Protein AF-A0A7V8X7X7-F1 (afdb_monomer)

Mean predicted aligned error: 4.0 Å

Structure (mmCIF, N/CA/C/O backbone):
data_AF-A0A7V8X7X7-F1
#
_entry.id   AF-A0A7V8X7X7-F1
#
loop_
_atom_site.group_PDB
_atom_site.id
_atom_site.type_symbol
_atom_site.label_atom_id
_atom_site.label_alt_id
_atom_site.label_comp_id
_atom_site.label_asym_id
_atom_site.label_entity_id
_atom_site.label_seq_id
_atom_site.pdbx_PDB_ins_code
_atom_site.Cartn_x
_atom_site.Cartn_y
_atom_site.Cartn_z
_atom_site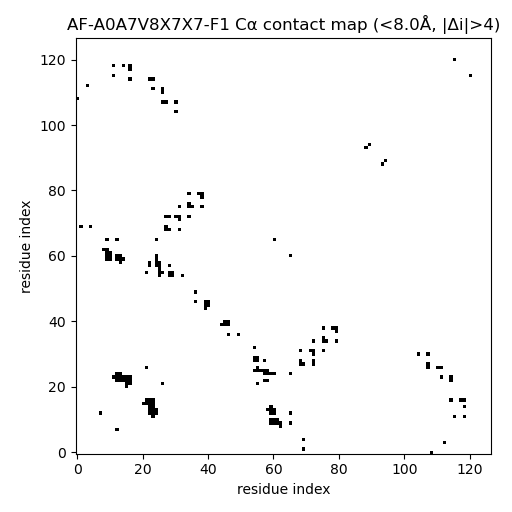.occupancy
_atom_site.B_iso_or_equiv
_atom_site.auth_seq_id
_atom_site.auth_comp_id
_atom_site.auth_asym_id
_atom_site.auth_atom_id
_atom_site.pdbx_PDB_model_num
ATOM 1 N N . MET A 1 1 ? 5.391 -5.248 8.297 1.00 94.00 1 MET A N 1
ATOM 2 C CA . MET A 1 1 ? 4.127 -4.579 7.886 1.00 94.00 1 MET A CA 1
ATOM 3 C C . MET A 1 1 ? 2.973 -5.510 8.202 1.00 94.00 1 MET 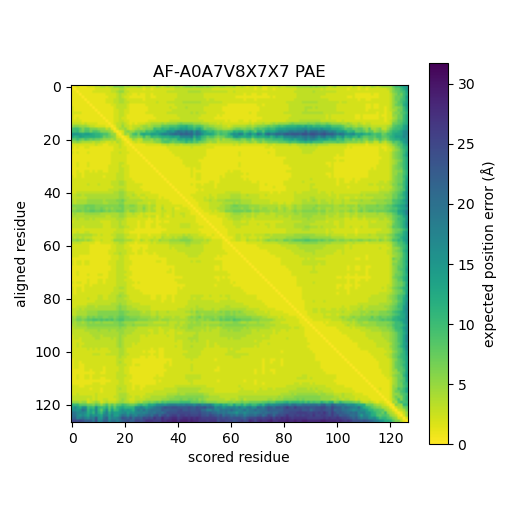A C 1
ATOM 5 O O . MET A 1 1 ? 2.183 -5.211 9.088 1.00 94.00 1 MET A O 1
ATOM 9 N N . PHE A 1 2 ? 2.932 -6.671 7.549 1.00 97.38 2 PHE A N 1
ATOM 10 C CA . PHE A 1 2 ? 1.875 -7.667 7.712 1.00 97.38 2 PHE A CA 1
ATOM 11 C C . PHE A 1 2 ? 1.718 -8.191 9.143 1.00 97.38 2 PHE A C 1
ATOM 13 O O . PHE A 1 2 ? 0.600 -8.441 9.568 1.00 97.38 2 PHE A O 1
ATOM 20 N N . GLU A 1 3 ? 2.800 -8.285 9.914 1.00 97.50 3 GLU A N 1
ATOM 21 C CA . GLU A 1 3 ? 2.754 -8.672 11.329 1.00 97.50 3 GLU A CA 1
ATOM 22 C C . GLU A 1 3 ? 1.999 -7.641 12.171 1.00 97.50 3 GLU A C 1
ATOM 24 O O . GLU A 1 3 ? 1.275 -8.001 13.089 1.00 97.50 3 GLU A O 1
ATOM 29 N N . THR A 1 4 ? 2.138 -6.349 11.848 1.00 97.31 4 THR A N 1
ATOM 30 C CA . THR A 1 4 ? 1.355 -5.284 12.488 1.00 97.31 4 THR A CA 1
ATOM 31 C C . THR A 1 4 ? -0.113 -5.394 12.077 1.00 97.31 4 THR A C 1
ATOM 33 O O . THR A 1 4 ? -0.975 -5.395 12.954 1.00 97.31 4 THR A O 1
ATOM 36 N N . LEU A 1 5 ? -0.397 -5.556 10.778 1.00 97.88 5 LEU A N 1
ATOM 37 C CA . LEU A 1 5 ? -1.767 -5.665 10.256 1.00 97.88 5 LEU A CA 1
ATOM 38 C C . LEU A 1 5 ? -2.523 -6.890 10.791 1.00 97.88 5 LEU A C 1
ATOM 40 O O . LEU A 1 5 ? -3.715 -6.795 11.058 1.00 97.88 5 LEU A O 1
ATOM 44 N N . ALA A 1 6 ? -1.829 -8.004 11.039 1.00 97.25 6 ALA A N 1
ATOM 45 C CA . ALA A 1 6 ? -2.413 -9.222 11.605 1.00 97.25 6 ALA A CA 1
ATOM 46 C C . ALA A 1 6 ? -3.014 -9.033 13.014 1.00 97.25 6 ALA A C 1
ATOM 48 O O . ALA A 1 6 ? -3.747 -9.895 13.489 1.00 97.25 6 ALA A O 1
ATOM 49 N N . THR A 1 7 ? -2.712 -7.920 13.690 1.00 96.25 7 THR A N 1
ATOM 50 C CA . THR A 1 7 ? -3.236 -7.598 15.029 1.00 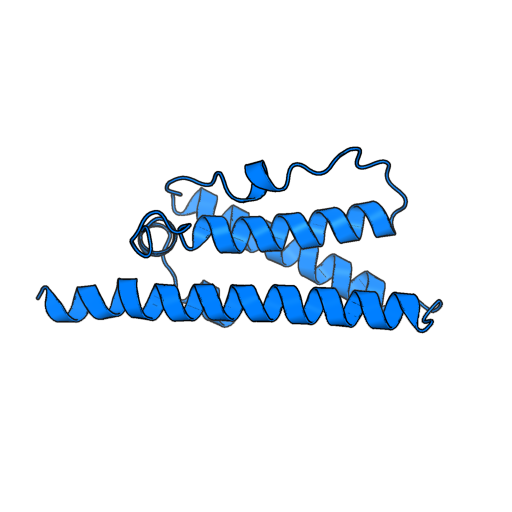96.25 7 THR A CA 1
ATOM 51 C C . THR A 1 7 ? -4.455 -6.671 15.012 1.00 96.25 7 THR A C 1
ATOM 53 O O . THR A 1 7 ? -4.882 -6.224 16.080 1.00 96.25 7 THR A O 1
ATOM 56 N N . ILE A 1 8 ? -4.967 -6.328 13.826 1.00 97.25 8 ILE A N 1
ATOM 57 C CA . ILE A 1 8 ? -5.982 -5.288 13.621 1.00 97.25 8 ILE A CA 1
ATOM 58 C C . ILE A 1 8 ? -7.268 -5.933 13.100 1.00 97.25 8 ILE A C 1
ATOM 60 O O . ILE A 1 8 ? -7.247 -6.603 12.064 1.00 97.25 8 ILE A O 1
ATOM 64 N N . SER A 1 9 ? -8.386 -5.725 13.799 1.00 97.81 9 SER A N 1
ATOM 65 C CA . SER A 1 9 ? -9.713 -6.129 13.305 1.00 97.81 9 SER A CA 1
ATOM 66 C C . SER A 1 9 ? -10.255 -5.142 12.265 1.00 97.81 9 SER A C 1
ATOM 68 O O . SER A 1 9 ? -9.810 -3.997 12.211 1.00 97.81 9 SER A O 1
ATOM 70 N N . ALA A 1 10 ? -11.256 -5.540 11.475 1.00 97.88 10 ALA A N 1
ATOM 71 C CA . ALA A 1 10 ? -11.905 -4.629 10.527 1.00 97.88 10 ALA A CA 1
ATOM 72 C C . ALA A 1 10 ? -12.553 -3.417 11.227 1.00 97.88 10 ALA A C 1
ATOM 74 O O . ALA A 1 10 ? -12.427 -2.281 10.771 1.00 97.88 10 ALA A O 1
ATOM 75 N N . GLU A 1 11 ? -13.143 -3.633 12.408 1.00 96.50 11 GLU A N 1
ATOM 76 C CA . GLU A 1 11 ? -13.675 -2.558 13.256 1.00 96.50 11 GLU A CA 1
ATOM 77 C C . GL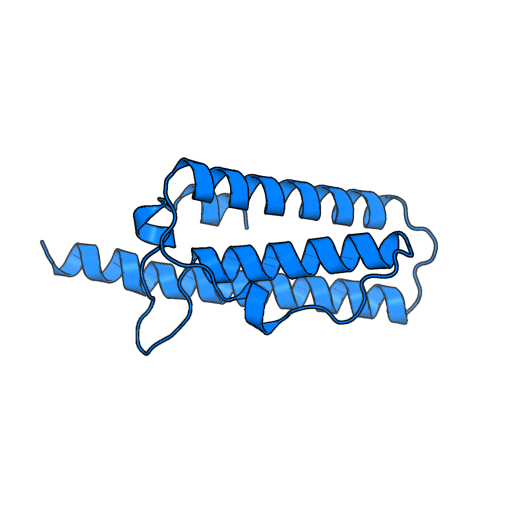U A 1 11 ? -12.576 -1.567 13.683 1.00 96.50 11 GLU A C 1
ATOM 79 O O . GLU A 1 11 ? -12.788 -0.357 13.686 1.00 96.50 11 GLU A O 1
ATOM 84 N N . GLU A 1 12 ? -11.383 -2.052 14.043 1.00 96.38 12 GLU A N 1
ATOM 85 C CA . GLU A 1 12 ? -10.243 -1.183 14.357 1.00 96.38 12 GLU A CA 1
ATOM 86 C C . GLU A 1 12 ? -9.723 -0.466 13.111 1.00 96.38 12 GLU A C 1
ATOM 88 O O . GLU A 1 12 ? -9.410 0.720 13.184 1.00 96.38 12 GLU A O 1
ATOM 93 N N . ALA A 1 13 ? -9.668 -1.160 11.973 1.00 97.38 13 ALA A N 1
ATOM 94 C CA . ALA A 1 13 ? -9.211 -0.600 10.709 1.00 97.38 13 ALA A CA 1
ATOM 95 C C . ALA A 1 13 ? -10.106 0.556 10.222 1.00 97.38 13 ALA A C 1
ATOM 97 O O . ALA A 1 13 ? -9.615 1.524 9.639 1.00 97.38 13 ALA A O 1
ATOM 98 N N . SER A 1 14 ? -11.403 0.459 10.515 1.00 96.00 14 SER A N 1
ATOM 99 C CA . SER A 1 14 ? -12.448 1.405 10.115 1.00 96.00 14 SER A CA 1
ATOM 100 C C . SER A 1 14 ? -12.484 2.684 10.951 1.00 96.00 14 SER A C 1
ATOM 102 O O . SER A 1 14 ? -12.998 3.707 10.497 1.00 96.00 14 SER A O 1
ATOM 104 N N . LYS A 1 15 ? -11.932 2.658 12.171 1.00 92.62 15 LYS A N 1
ATOM 105 C CA . LYS A 1 15 ? -12.027 3.786 13.106 1.00 92.62 15 LYS A CA 1
ATOM 106 C C . LYS A 1 15 ? -11.204 4.990 12.639 1.00 92.62 15 LYS A C 1
ATOM 108 O O . LYS A 1 15 ? -10.005 4.848 12.388 1.00 92.62 15 LYS A O 1
ATOM 113 N N . PRO A 1 16 ? -11.796 6.197 12.608 1.00 87.62 16 PRO A N 1
ATOM 114 C CA . PRO A 1 16 ? -11.036 7.422 12.404 1.00 87.62 16 PRO A CA 1
ATOM 115 C C . PRO A 1 16 ? -10.028 7.630 13.539 1.00 87.62 16 PRO A C 1
ATOM 117 O O . PRO A 1 16 ? -10.369 7.503 14.717 1.00 87.62 16 PRO A O 1
ATOM 120 N N . VAL A 1 17 ? -8.800 8.020 13.196 1.00 82.50 17 VAL A N 1
ATOM 121 C CA . VAL A 1 17 ? -7.734 8.300 14.181 1.00 82.50 17 VAL A CA 1
ATOM 122 C C . VAL A 1 17 ? -7.931 9.672 14.871 1.00 82.50 17 VAL A C 1
ATOM 124 O O . VAL A 1 17 ? -7.265 9.986 15.854 1.00 82.50 17 VAL A O 1
ATOM 127 N N . GLY A 1 18 ? -8.921 10.460 14.428 1.00 76.38 18 GLY A N 1
ATOM 128 C CA . GLY A 1 18 ? -9.310 11.766 14.980 1.00 76.38 18 GLY A CA 1
ATOM 129 C C . GLY A 1 18 ? -9.060 12.919 14.002 1.00 76.38 18 GLY A C 1
ATOM 130 O O . GLY A 1 18 ? -8.347 12.758 13.020 1.00 76.38 18 GLY A O 1
ATOM 131 N N . GLY A 1 19 ? -9.678 14.086 14.232 1.00 67.94 19 GLY A N 1
ATOM 132 C CA . GLY A 1 19 ? -9.369 15.332 13.505 1.00 67.94 19 GLY A CA 1
ATOM 133 C C . GLY A 1 19 ? -9.619 15.341 11.987 1.00 67.94 19 GLY A C 1
ATOM 134 O O . GLY A 1 19 ? -9.087 16.210 11.307 1.00 67.94 19 GLY A O 1
ATOM 135 N N . GLY A 1 20 ? -10.400 14.395 11.451 1.00 70.50 20 GLY A N 1
ATOM 136 C CA . GLY A 1 20 ? -10.586 14.221 10.002 1.00 70.50 20 GLY A CA 1
ATOM 137 C C . GLY A 1 20 ? -9.466 13.432 9.311 1.00 70.50 20 GLY A C 1
ATOM 138 O O . GLY A 1 20 ? -9.463 13.337 8.088 1.00 70.50 20 GLY A O 1
ATOM 139 N N . CYS A 1 21 ? -8.527 12.859 10.071 1.00 79.69 21 CYS A N 1
ATOM 140 C CA . CYS A 1 21 ? -7.480 11.995 9.536 1.00 79.69 21 CYS A CA 1
ATOM 141 C C . CYS A 1 21 ? -8.051 10.674 9.001 1.00 79.69 21 CYS A C 1
ATOM 143 O O . CYS A 1 21 ? -9.032 10.142 9.530 1.00 79.69 21 CYS A O 1
ATOM 145 N N . ALA A 1 22 ? -7.380 10.130 7.984 1.00 85.69 22 ALA A N 1
ATOM 146 C CA . ALA A 1 22 ? -7.691 8.839 7.385 1.00 85.69 22 ALA A CA 1
ATOM 147 C C . ALA A 1 22 ? -7.714 7.709 8.436 1.00 85.69 22 ALA A C 1
ATOM 149 O O . ALA A 1 22 ? -6.919 7.703 9.382 1.00 85.69 22 ALA A O 1
ATOM 150 N N . ASN A 1 23 ? -8.624 6.746 8.267 1.00 94.44 23 ASN A N 1
ATOM 151 C CA . ASN A 1 23 ? -8.627 5.523 9.069 1.00 94.44 23 ASN A CA 1
ATOM 152 C C . ASN A 1 23 ? -7.478 4.585 8.638 1.00 94.44 23 ASN A C 1
ATOM 154 O O . ASN A 1 23 ? -6.770 4.828 7.655 1.00 94.44 23 ASN A O 1
ATOM 158 N N . ILE A 1 24 ? -7.254 3.510 9.394 1.00 96.94 24 ILE A N 1
ATOM 159 C CA . ILE A 1 24 ? -6.168 2.563 9.099 1.00 96.94 24 ILE A CA 1
ATOM 160 C C . ILE A 1 24 ? -6.415 1.844 7.763 1.00 96.94 24 ILE A C 1
ATOM 162 O O . ILE A 1 24 ? -5.458 1.605 7.027 1.00 96.94 24 ILE A O 1
ATOM 166 N N . ALA A 1 25 ? -7.669 1.534 7.417 1.00 98.00 25 ALA A N 1
ATOM 167 C CA . ALA A 1 25 ? -8.004 0.918 6.134 1.00 98.00 25 ALA A CA 1
ATOM 168 C C . ALA A 1 25 ? -7.575 1.797 4.942 1.00 98.00 25 ALA A C 1
ATOM 170 O O . ALA A 1 25 ? -6.943 1.303 4.009 1.00 98.00 25 ALA A O 1
ATOM 171 N N . ALA A 1 26 ? -7.805 3.108 5.012 1.00 97.50 26 ALA A N 1
ATOM 172 C CA . ALA A 1 26 ? -7.360 4.073 4.011 1.00 97.50 26 ALA A CA 1
ATOM 173 C C . ALA A 1 26 ? -5.826 4.143 3.903 1.00 97.50 26 ALA A C 1
ATOM 175 O O . ALA A 1 26 ? -5.299 4.153 2.794 1.00 97.50 26 ALA A O 1
ATOM 176 N N . GLN A 1 27 ? -5.097 4.103 5.027 1.00 97.69 27 GLN A N 1
ATOM 177 C CA . GLN A 1 27 ? -3.626 4.030 5.010 1.00 97.69 27 GLN A CA 1
ATOM 178 C C . GLN A 1 27 ? -3.130 2.775 4.275 1.00 97.69 27 GLN A C 1
ATOM 180 O O . GLN A 1 27 ? -2.235 2.858 3.438 1.00 97.69 27 GLN A O 1
ATOM 185 N N . VAL A 1 28 ? -3.723 1.607 4.547 1.00 98.38 28 VAL A N 1
ATOM 186 C CA . VAL A 1 28 ? -3.346 0.351 3.871 1.00 98.38 28 VAL A CA 1
ATOM 187 C C . VAL A 1 28 ? -3.688 0.389 2.382 1.00 98.38 28 VAL A C 1
ATOM 189 O O . VAL A 1 28 ? -2.864 -0.021 1.563 1.00 98.38 28 VAL A O 1
ATOM 192 N N . ASN A 1 29 ? -4.855 0.922 2.020 1.00 98.62 29 ASN A N 1
ATOM 193 C CA . ASN A 1 29 ? -5.254 1.080 0.624 1.00 98.62 29 ASN A CA 1
ATOM 194 C C . ASN A 1 29 ? -4.327 2.011 -0.149 1.00 98.62 29 ASN A C 1
ATOM 196 O O . ASN A 1 29 ? -3.957 1.687 -1.274 1.00 98.62 29 ASN A O 1
ATOM 200 N N . HIS A 1 30 ? -3.881 3.106 0.463 1.00 98.50 30 HIS A N 1
ATOM 201 C CA . HIS A 1 30 ? -2.926 4.009 -0.165 1.00 98.50 30 HIS A CA 1
ATOM 202 C C . HIS A 1 30 ? -1.583 3.324 -0.463 1.00 98.50 30 HIS A C 1
ATOM 204 O O . HIS A 1 30 ? -1.025 3.482 -1.551 1.00 98.50 30 HIS A O 1
ATOM 210 N N . ILE A 1 31 ? -1.082 2.499 0.463 1.00 98.56 31 ILE A N 1
ATOM 211 C CA . ILE A 1 31 ? 0.143 1.718 0.235 1.00 98.56 31 ILE A CA 1
ATOM 212 C C . ILE A 1 31 ? -0.068 0.705 -0.892 1.00 98.56 31 ILE A C 1
ATOM 214 O O . ILE A 1 31 ? 0.776 0.610 -1.781 1.00 98.56 31 ILE A O 1
ATOM 218 N N . TRP A 1 32 ? -1.180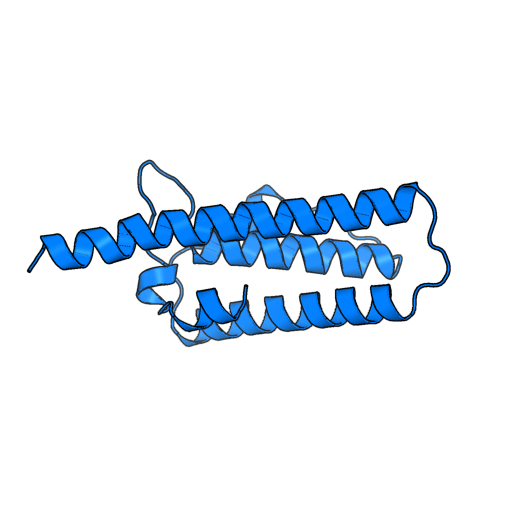 -0.039 -0.873 1.00 98.69 32 TRP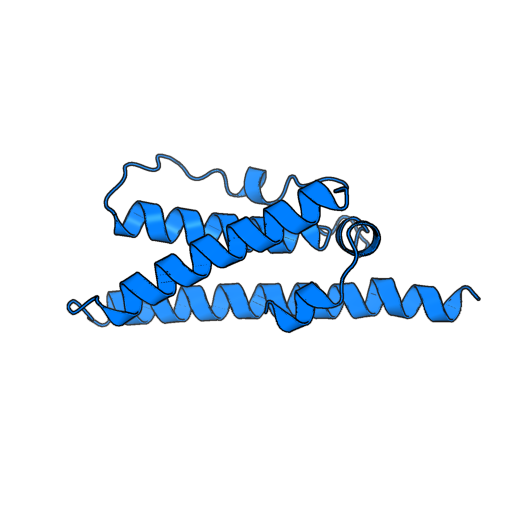 A N 1
ATOM 219 C CA . TRP A 1 32 ? -1.497 -0.989 -1.942 1.00 98.69 32 TRP A CA 1
ATOM 220 C C . TRP A 1 32 ? -1.558 -0.289 -3.302 1.00 98.69 32 TRP A C 1
ATOM 222 O O . TRP A 1 32 ? -0.885 -0.728 -4.231 1.00 98.69 32 TRP A O 1
ATOM 232 N N . PHE A 1 33 ? -2.287 0.825 -3.396 1.00 98.69 33 PHE A N 1
ATOM 233 C CA . PHE A 1 33 ? -2.400 1.628 -4.611 1.00 98.69 33 PHE A CA 1
ATOM 234 C C . PHE A 1 33 ? -1.027 2.066 -5.135 1.00 98.69 33 PHE A C 1
ATOM 236 O O . PHE A 1 33 ? -0.750 1.942 -6.326 1.00 98.69 33 PHE A O 1
ATOM 243 N N . TYR A 1 34 ? -0.144 2.535 -4.249 1.00 98.50 34 TYR A N 1
ATOM 244 C CA . TYR A 1 34 ? 1.213 2.935 -4.615 1.00 98.50 34 TYR A CA 1
ATOM 245 C C . TYR A 1 34 ? 2.039 1.766 -5.187 1.00 98.50 34 TYR A C 1
ATOM 247 O O . TYR A 1 34 ? 2.723 1.933 -6.202 1.00 98.50 34 TYR A O 1
ATOM 255 N N . LEU A 1 35 ? 1.984 0.584 -4.559 1.00 98.44 35 LEU A N 1
ATOM 256 C CA . LEU A 1 35 ? 2.721 -0.593 -5.036 1.00 98.44 35 LEU A CA 1
ATOM 257 C C . LEU A 1 35 ? 2.141 -1.134 -6.347 1.00 98.44 35 LEU A C 1
ATOM 259 O O . LEU A 1 35 ? 2.906 -1.415 -7.265 1.00 98.44 35 LEU A O 1
ATOM 263 N N . ASP A 1 36 ? 0.814 -1.217 -6.464 1.00 98.31 36 ASP A N 1
ATOM 264 C CA . ASP A 1 36 ? 0.138 -1.631 -7.700 1.00 98.31 36 ASP A CA 1
ATOM 265 C C . ASP A 1 36 ? 0.504 -0.705 -8.866 1.00 98.31 36 ASP A C 1
ATOM 267 O O . ASP A 1 36 ? 0.932 -1.168 -9.924 1.00 98.31 36 ASP A O 1
ATOM 271 N N . LEU A 1 37 ? 0.443 0.612 -8.648 1.00 97.75 37 LEU A N 1
ATOM 272 C CA . LEU A 1 37 ? 0.854 1.600 -9.641 1.00 97.75 37 LEU A CA 1
ATOM 273 C C . LEU A 1 37 ? 2.320 1.411 -10.055 1.00 97.75 37 LEU A C 1
ATOM 275 O O . LEU A 1 37 ? 2.635 1.456 -11.244 1.00 97.75 37 LEU A O 1
ATOM 279 N N . THR A 1 38 ? 3.210 1.178 -9.088 1.00 95.50 38 THR A N 1
ATOM 280 C CA . THR A 1 38 ? 4.638 0.946 -9.349 1.00 95.50 38 THR A CA 1
ATOM 281 C C . THR A 1 38 ? 4.854 -0.323 -10.174 1.00 95.50 38 THR A C 1
ATOM 283 O O . THR A 1 38 ? 5.618 -0.293 -11.138 1.00 95.50 38 THR A O 1
ATOM 286 N N . ASN A 1 39 ? 4.147 -1.412 -9.864 1.00 96.50 39 ASN A N 1
ATOM 287 C CA . ASN A 1 39 ? 4.217 -2.656 -10.632 1.00 96.50 39 ASN A CA 1
ATOM 288 C C . ASN A 1 39 ? 3.713 -2.467 -12.065 1.00 96.50 39 ASN A C 1
ATOM 290 O O . ASN A 1 39 ? 4.392 -2.856 -13.015 1.00 96.50 39 ASN A O 1
ATOM 294 N N . ARG A 1 40 ? 2.562 -1.808 -12.242 1.00 96.69 40 ARG A N 1
ATOM 295 C CA . ARG A 1 40 ? 1.983 -1.512 -13.563 1.00 96.69 40 ARG A CA 1
ATOM 296 C C . ARG A 1 40 ? 2.925 -0.673 -14.424 1.00 96.69 40 ARG A C 1
ATOM 298 O O . ARG A 1 40 ? 3.179 -1.017 -15.578 1.00 96.69 40 ARG A O 1
ATOM 305 N N . LEU A 1 41 ? 3.509 0.376 -13.844 1.00 93.06 41 LEU A N 1
ATOM 306 C CA . LEU A 1 41 ? 4.542 1.181 -14.502 1.00 93.06 41 LEU A CA 1
ATOM 307 C C . LEU A 1 41 ? 5.791 0.353 -14.833 1.00 93.06 41 LEU A C 1
ATOM 309 O O . LEU A 1 41 ? 6.334 0.482 -15.928 1.00 93.06 41 LEU A O 1
ATOM 313 N N . GLY A 1 42 ? 6.223 -0.529 -13.927 1.00 89.38 42 GLY A N 1
ATOM 314 C CA . GLY A 1 42 ? 7.344 -1.448 -14.145 1.00 89.38 42 GLY A CA 1
ATOM 315 C C . GLY A 1 42 ? 7.113 -2.437 -15.293 1.00 89.38 42 GLY A C 1
ATOM 316 O O . GLY A 1 42 ? 8.057 -2.785 -16.001 1.00 89.38 42 GLY A O 1
ATOM 317 N N . ARG A 1 43 ? 5.856 -2.8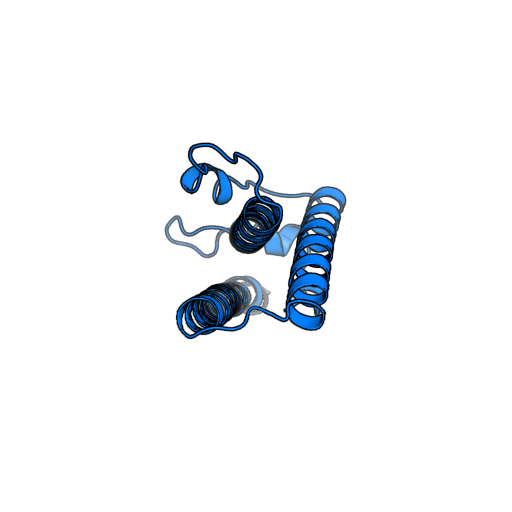29 -15.539 1.00 92.69 43 ARG A N 1
ATOM 318 C CA . ARG A 1 43 ? 5.440 -3.632 -16.703 1.00 92.69 43 ARG A CA 1
ATOM 319 C C . ARG A 1 43 ? 5.292 -2.817 -17.995 1.00 92.69 43 ARG A C 1
ATOM 321 O O . ARG A 1 43 ? 5.032 -3.396 -19.047 1.00 92.69 43 ARG A O 1
ATOM 328 N N . GLY A 1 44 ? 5.469 -1.497 -17.935 1.00 93.38 44 GLY A N 1
ATOM 329 C CA . GLY A 1 44 ? 5.316 -0.598 -19.079 1.00 93.38 44 GLY A CA 1
ATOM 330 C C . GLY A 1 44 ? 3.861 -0.327 -19.467 1.00 93.38 44 GLY A C 1
ATOM 331 O O . GLY A 1 44 ? 3.601 0.042 -20.612 1.00 93.38 44 GLY A O 1
ATOM 332 N N . GLU A 1 45 ? 2.908 -0.527 -18.552 1.00 96.69 45 GLU A N 1
ATOM 333 C CA . GLU A 1 45 ? 1.501 -0.208 -18.801 1.00 96.69 45 GLU A CA 1
ATOM 334 C C . GLU A 1 45 ? 1.271 1.307 -18.900 1.00 96.69 45 GLU A C 1
ATOM 336 O O . GLU A 1 45 ? 1.867 2.094 -18.161 1.00 96.69 45 GLU A O 1
ATOM 341 N N . ASP A 1 46 ? 0.332 1.718 -19.759 1.00 95.38 46 ASP A N 1
ATOM 342 C CA . ASP A 1 46 ? -0.230 3.068 -19.710 1.00 95.38 46 ASP A CA 1
ATOM 343 C C . ASP A 1 46 ? -1.253 3.147 -18.569 1.00 95.38 46 ASP A C 1
ATOM 345 O O . ASP A 1 46 ? -2.369 2.625 -18.651 1.00 95.38 46 ASP A O 1
ATOM 349 N N . VAL A 1 47 ? -0.840 3.769 -17.469 1.00 93.88 47 VAL A N 1
ATOM 350 C CA . VAL A 1 47 ? -1.645 3.911 -16.248 1.00 93.88 47 VAL A CA 1
ATOM 351 C C . VAL A 1 47 ? -2.459 5.208 -16.210 1.00 93.88 47 VAL A C 1
ATOM 353 O O . VAL A 1 47 ? -3.193 5.433 -15.246 1.00 93.88 47 VAL A O 1
ATOM 356 N N . GLY A 1 48 ? -2.363 6.059 -17.240 1.00 95.12 48 GLY A N 1
ATOM 357 C CA . GLY A 1 48 ? -3.013 7.369 -17.262 1.00 95.12 48 GLY A CA 1
ATOM 358 C C . GLY A 1 48 ? -2.609 8.262 -16.081 1.00 95.12 48 GLY A C 1
ATOM 359 O O . GLY A 1 48 ? -1.508 8.157 -15.541 1.00 95.12 48 GLY A O 1
ATOM 360 N N . LYS A 1 49 ? -3.503 9.174 -15.672 1.00 96.44 49 LYS A N 1
ATOM 361 C CA . LYS A 1 49 ? -3.313 9.999 -14.468 1.00 96.44 49 LYS A CA 1
ATOM 362 C C . LYS A 1 49 ? -3.733 9.190 -13.230 1.00 96.44 49 LYS A C 1
ATOM 364 O O . LYS A 1 49 ? -4.925 8.903 -13.116 1.00 96.44 49 LYS A O 1
ATOM 369 N N . PRO A 1 50 ? -2.822 8.877 -12.289 1.00 96.00 50 PRO A N 1
ATOM 370 C CA . PRO A 1 50 ? -3.191 8.145 -11.082 1.00 96.00 50 PRO A CA 1
ATOM 371 C C . PRO A 1 50 ? -4.147 8.957 -10.199 1.00 96.00 50 PRO A C 1
ATOM 373 O O . PRO A 1 50 ? -3.937 10.156 -9.983 1.00 96.00 50 PRO A O 1
ATOM 376 N N . ASP A 1 51 ? -5.180 8.297 -9.675 1.00 96.25 51 ASP A N 1
ATOM 377 C CA . ASP A 1 51 ? -6.142 8.883 -8.739 1.00 96.25 51 ASP A CA 1
ATOM 378 C C . ASP A 1 51 ? -5.634 8.797 -7.291 1.00 96.25 51 ASP A C 1
ATOM 380 O O . ASP A 1 51 ? -6.038 7.946 -6.494 1.00 96.25 51 ASP A O 1
ATOM 384 N N . TRP A 1 52 ? -4.689 9.679 -6.964 1.00 96.31 52 TRP A N 1
ATOM 385 C CA . TRP A 1 52 ? -4.101 9.752 -5.626 1.00 96.31 52 TRP A CA 1
ATOM 386 C C . TRP A 1 52 ? -5.136 10.082 -4.549 1.00 96.31 52 TRP A C 1
ATOM 388 O O . TRP A 1 52 ? -5.087 9.495 -3.472 1.00 96.31 52 TRP A O 1
ATOM 398 N N . ASP A 1 53 ? -6.090 10.968 -4.832 1.00 96.25 53 ASP A N 1
ATOM 399 C CA . ASP A 1 53 ? -7.122 11.347 -3.863 1.00 96.25 53 ASP A CA 1
ATOM 400 C C . ASP A 1 53 ? -8.078 10.176 -3.601 1.00 96.25 53 ASP A C 1
ATOM 402 O O . ASP A 1 53 ? -8.406 9.891 -2.445 1.00 96.25 53 ASP A O 1
ATOM 406 N N . GLY A 1 54 ? -8.459 9.442 -4.653 1.00 96.00 54 GLY A N 1
ATOM 407 C CA . GLY A 1 54 ? -9.292 8.243 -4.564 1.00 96.00 54 GLY A CA 1
ATOM 408 C C . GLY A 1 54 ? -8.669 7.121 -3.735 1.00 96.00 54 GLY A C 1
ATOM 409 O O . GLY A 1 54 ? -9.384 6.413 -3.028 1.00 96.00 54 GLY A O 1
ATOM 410 N N . SER A 1 55 ? -7.338 6.999 -3.722 1.00 97.19 55 SER A N 1
ATOM 411 C CA . SER A 1 55 ? -6.646 5.996 -2.897 1.00 97.19 55 SER A CA 1
ATOM 412 C C . SER A 1 55 ? -6.855 6.177 -1.382 1.00 97.19 55 SER A C 1
ATOM 414 O O . SER A 1 55 ? -6.653 5.234 -0.616 1.00 97.19 55 SER A O 1
ATOM 416 N N . TRP A 1 56 ? -7.312 7.355 -0.948 1.00 96.56 56 TRP A N 1
ATOM 417 C CA . TRP A 1 56 ? -7.654 7.650 0.446 1.00 96.56 56 TRP A CA 1
ATOM 418 C C . TRP A 1 56 ? -9.143 7.493 0.765 1.00 96.56 56 TRP A C 1
ATOM 420 O O . TRP A 1 56 ? -9.512 7.497 1.939 1.00 96.56 56 TRP A O 1
ATOM 430 N N . GLN A 1 57 ? -10.004 7.357 -0.248 1.00 93.06 57 GLN A N 1
ATOM 431 C CA . GLN A 1 57 ? -11.462 7.298 -0.092 1.00 93.06 57 GLN A CA 1
ATOM 432 C C . GLN A 1 57 ? -11.924 5.893 0.309 1.00 93.06 57 GLN A C 1
ATOM 434 O O . GLN A 1 57 ? -12.656 5.221 -0.418 1.00 93.06 57 GLN A O 1
ATOM 439 N N . VAL A 1 58 ? -11.484 5.445 1.484 1.00 94.19 58 VAL A N 1
ATOM 440 C CA . VAL A 1 58 ? -11.899 4.177 2.088 1.00 94.19 58 VAL A CA 1
ATOM 441 C C . VAL A 1 58 ? -12.725 4.472 3.332 1.00 94.19 58 VAL A C 1
ATOM 443 O O . VAL A 1 58 ? -12.261 5.136 4.258 1.00 94.19 58 VAL A O 1
ATOM 446 N N . GLY A 1 59 ? -13.970 3.998 3.324 1.00 89.69 59 GLY A N 1
ATOM 447 C CA . GLY A 1 59 ? -14.894 4.115 4.447 1.00 89.69 59 GLY A CA 1
ATOM 448 C C . GLY A 1 59 ? -14.640 3.064 5.526 1.00 89.69 59 GLY A C 1
ATOM 449 O O . GLY A 1 59 ? -13.516 2.603 5.729 1.00 89.69 59 GLY A O 1
ATOM 450 N N . GLU A 1 60 ? -15.706 2.697 6.228 1.00 95.19 60 GLU A N 1
ATOM 451 C CA . GLU A 1 60 ? -15.699 1.507 7.074 1.00 95.19 60 GLU A CA 1
ATOM 452 C C . GLU A 1 60 ? -15.605 0.254 6.197 1.00 95.19 60 GLU A C 1
ATOM 454 O O . GLU A 1 60 ? -16.161 0.223 5.099 1.00 95.19 60 GLU A O 1
ATOM 459 N N . VAL A 1 61 ? -14.883 -0.749 6.686 1.00 98.00 61 VAL A N 1
ATOM 460 C CA . VAL A 1 61 ? -14.698 -2.045 6.034 1.00 98.00 61 VAL A CA 1
ATOM 461 C C . VAL A 1 61 ? -15.208 -3.155 6.939 1.00 98.00 61 VAL A C 1
ATOM 463 O O . VAL A 1 61 ? -15.022 -3.110 8.161 1.00 98.00 61 VAL A O 1
ATOM 466 N N . ASP A 1 62 ? -15.816 -4.175 6.345 1.00 98.44 62 ASP A N 1
ATOM 467 C CA . ASP A 1 62 ? -16.114 -5.424 7.039 1.00 98.44 62 ASP A CA 1
ATOM 468 C C . ASP A 1 62 ? -14.904 -6.384 7.069 1.00 98.44 62 ASP A C 1
ATOM 470 O O . ASP A 1 62 ? -13.821 -6.107 6.542 1.00 98.44 62 ASP A O 1
ATOM 474 N N . ASP A 1 63 ? -15.063 -7.537 7.725 1.00 98.44 63 ASP A N 1
ATOM 475 C CA . ASP A 1 63 ? -13.997 -8.539 7.844 1.00 98.44 63 ASP A CA 1
ATOM 476 C C . ASP A 1 63 ? -13.531 -9.098 6.492 1.00 98.44 63 ASP A C 1
ATOM 478 O O . ASP A 1 63 ? -12.360 -9.466 6.349 1.00 98.44 63 ASP A O 1
ATOM 482 N N . ALA A 1 64 ? -14.427 -9.209 5.510 1.00 98.44 64 ALA A N 1
ATOM 483 C CA . ALA A 1 64 ? -14.096 -9.732 4.191 1.00 98.44 64 ALA A CA 1
ATOM 484 C C . ALA A 1 64 ? -13.350 -8.679 3.363 1.00 98.44 64 ALA A C 1
ATOM 486 O O . ALA A 1 64 ? -12.317 -8.992 2.766 1.00 98.44 64 ALA A O 1
ATOM 487 N N . GLU A 1 65 ? -13.823 -7.436 3.377 1.00 98.50 65 GLU A N 1
ATOM 488 C CA . GLU A 1 65 ? -13.185 -6.287 2.733 1.00 98.50 65 GLU A CA 1
ATOM 489 C C . GLU A 1 65 ? -11.793 -6.028 3.312 1.00 98.50 65 GLU A C 1
ATOM 491 O O . GLU A 1 65 ? -10.833 -5.835 2.561 1.00 98.50 65 GLU A O 1
ATOM 496 N N . TRP A 1 66 ? -11.644 -6.113 4.638 1.00 98.62 66 TRP A N 1
ATOM 497 C CA . TRP A 1 66 ? -10.352 -5.940 5.295 1.00 98.62 66 TRP A CA 1
ATOM 498 C C . TRP A 1 66 ? -9.344 -7.027 4.910 1.00 98.62 66 TRP A C 1
ATOM 500 O O . TRP A 1 66 ? -8.199 -6.721 4.566 1.00 98.62 66 TRP A O 1
ATOM 510 N N . ARG A 1 67 ? -9.765 -8.299 4.908 1.00 98.56 67 ARG A N 1
ATOM 511 C CA . ARG A 1 67 ? -8.912 -9.411 4.454 1.00 98.56 67 ARG A CA 1
ATOM 512 C C . ARG A 1 67 ? -8.508 -9.238 2.996 1.00 98.56 67 ARG A C 1
ATOM 514 O O . ARG A 1 67 ? -7.325 -9.319 2.687 1.00 98.56 67 ARG A O 1
ATOM 521 N N . MET A 1 68 ? -9.468 -8.916 2.131 1.00 98.56 68 MET A N 1
ATOM 522 C CA . MET A 1 68 ? -9.213 -8.682 0.711 1.00 98.56 68 MET A CA 1
ATOM 523 C C . MET A 1 68 ? -8.205 -7.551 0.491 1.00 98.56 68 MET A C 1
ATOM 525 O O . MET A 1 68 ? -7.349 -7.651 -0.385 1.00 98.56 68 MET A O 1
ATOM 529 N N . LEU A 1 69 ? -8.282 -6.481 1.281 1.00 98.62 69 LEU A N 1
ATOM 530 C CA . LEU A 1 69 ? -7.336 -5.375 1.200 1.00 98.62 69 LEU A CA 1
ATOM 531 C C . LEU A 1 69 ? -5.917 -5.789 1.630 1.00 98.62 69 LEU A C 1
ATOM 533 O O . LEU A 1 69 ? -4.943 -5.425 0.968 1.00 98.62 69 LEU A O 1
ATOM 537 N N . ILE A 1 70 ? -5.789 -6.578 2.702 1.00 98.69 70 ILE A N 1
ATOM 538 C CA . ILE A 1 70 ? -4.495 -7.131 3.132 1.00 98.69 70 ILE A CA 1
ATOM 539 C C . ILE A 1 70 ? -3.913 -8.060 2.059 1.00 98.69 70 ILE A C 1
ATOM 541 O O . ILE A 1 70 ? -2.710 -7.992 1.792 1.00 98.69 70 ILE A O 1
ATOM 545 N N . ASP A 1 71 ? -4.743 -8.905 1.448 1.00 98.69 71 ASP A N 1
ATOM 546 C CA . ASP A 1 71 ? -4.318 -9.842 0.406 1.00 98.69 71 ASP A CA 1
ATOM 547 C C . ASP A 1 71 ? -3.843 -9.092 -0.843 1.00 98.69 71 ASP A C 1
ATOM 549 O O . ASP A 1 71 ? -2.728 -9.323 -1.305 1.00 98.69 71 ASP A O 1
ATOM 553 N N . LYS A 1 72 ? -4.594 -8.082 -1.297 1.00 98.56 72 LYS A N 1
ATOM 554 C CA . LYS A 1 72 ? -4.173 -7.181 -2.383 1.00 98.56 72 LYS A CA 1
ATOM 555 C C . LYS A 1 72 ? -2.820 -6.521 -2.110 1.00 98.56 72 LYS A C 1
ATOM 557 O O . LYS A 1 72 ? -1.957 -6.484 -2.988 1.00 98.56 72 LYS A O 1
ATOM 562 N N . LEU A 1 73 ? -2.612 -6.005 -0.894 1.00 98.75 73 LEU A N 1
ATOM 563 C CA . LEU A 1 73 ? -1.326 -5.423 -0.503 1.00 98.75 73 LEU A CA 1
ATOM 564 C C . LEU A 1 73 ? -0.198 -6.467 -0.536 1.00 98.75 73 LEU A C 1
ATOM 566 O O . LEU A 1 73 ? 0.924 -6.151 -0.938 1.00 98.75 73 LEU A O 1
ATOM 570 N N . ARG A 1 74 ? -0.477 -7.699 -0.099 1.00 98.69 74 ARG A N 1
ATOM 571 C CA . ARG A 1 74 ? 0.494 -8.797 -0.107 1.00 98.69 74 ARG A CA 1
ATOM 572 C C . ARG A 1 74 ? 0.890 -9.192 -1.521 1.00 98.69 74 ARG A C 1
ATOM 574 O O . ARG A 1 74 ? 2.085 -9.324 -1.774 1.00 98.69 74 ARG A O 1
ATOM 581 N N . ASP A 1 75 ? -0.077 -9.320 -2.417 1.00 98.69 75 ASP A N 1
ATOM 582 C CA . ASP A 1 75 ? 0.169 -9.668 -3.814 1.00 98.69 75 ASP A CA 1
ATOM 583 C C . ASP A 1 75 ? 1.027 -8.598 -4.499 1.00 98.69 75 ASP A C 1
ATOM 585 O O . ASP A 1 75 ? 2.052 -8.917 -5.104 1.00 98.69 75 ASP A O 1
ATOM 589 N N . ALA A 1 76 ? 0.687 -7.317 -4.310 1.00 98.56 76 ALA A N 1
ATOM 590 C CA . ALA A 1 76 ? 1.473 -6.211 -4.854 1.00 98.56 76 ALA A CA 1
ATOM 591 C C . ALA A 1 76 ? 2.909 -6.179 -4.292 1.00 98.56 76 ALA A C 1
ATOM 593 O O . ALA A 1 76 ? 3.862 -5.932 -5.034 1.00 98.56 76 ALA A O 1
ATOM 594 N N . TYR A 1 77 ? 3.082 -6.462 -2.995 1.00 98.31 77 TYR A N 1
ATOM 595 C CA . TYR A 1 77 ? 4.398 -6.580 -2.362 1.00 98.31 77 TYR A CA 1
ATOM 596 C C . TYR A 1 77 ? 5.232 -7.735 -2.932 1.00 98.31 77 TYR A C 1
ATOM 598 O O . TYR A 1 77 ? 6.415 -7.541 -3.225 1.00 98.31 77 TYR A O 1
ATOM 606 N N . GLU A 1 78 ? 4.653 -8.930 -3.073 1.00 98.38 78 GLU A N 1
ATOM 607 C CA . GLU A 1 78 ? 5.382 -10.083 -3.615 1.00 98.38 78 GLU A CA 1
ATOM 608 C C . GLU A 1 78 ? 5.761 -9.860 -5.081 1.00 98.38 78 GLU A C 1
ATOM 610 O O . GLU A 1 78 ? 6.855 -10.250 -5.490 1.00 98.38 78 GLU A O 1
ATOM 615 N N . GLU A 1 79 ? 4.929 -9.155 -5.851 1.00 97.69 79 GLU A N 1
ATOM 616 C CA . GLU A 1 79 ? 5.282 -8.755 -7.210 1.00 97.69 79 GLU A CA 1
ATOM 617 C C . GLU A 1 79 ? 6.468 -7.776 -7.238 1.00 97.69 79 GLU A C 1
ATOM 619 O O . GLU A 1 79 ? 7.450 -8.039 -7.938 1.00 97.69 79 GLU A O 1
ATOM 624 N N . VAL A 1 80 ? 6.445 -6.711 -6.424 1.00 96.94 80 VAL A N 1
ATOM 625 C CA . VAL A 1 80 ? 7.586 -5.781 -6.296 1.00 96.94 80 VAL A CA 1
ATOM 626 C C . VAL A 1 80 ? 8.859 -6.539 -5.924 1.00 96.94 80 VAL A C 1
ATOM 628 O O . VAL A 1 80 ? 9.930 -6.303 -6.486 1.00 96.94 80 VAL A O 1
ATOM 631 N N . LYS A 1 81 ? 8.758 -7.461 -4.965 1.00 96.50 81 LYS A N 1
ATOM 632 C CA . LYS A 1 81 ? 9.887 -8.266 -4.497 1.00 96.50 81 LYS A CA 1
ATOM 633 C C . LYS A 1 81 ? 10.408 -9.203 -5.587 1.00 96.50 81 LYS A C 1
ATOM 635 O O . LYS A 1 81 ? 11.626 -9.336 -5.732 1.00 96.50 81 LYS A O 1
ATOM 640 N N . GLY A 1 82 ? 9.520 -9.826 -6.359 1.00 96.31 82 GLY A N 1
ATOM 641 C CA . GLY A 1 82 ? 9.879 -10.660 -7.505 1.00 96.31 82 GLY A CA 1
ATOM 642 C C . GLY A 1 82 ? 10.587 -9.860 -8.598 1.00 96.31 82 GLY A C 1
ATOM 643 O O . GLY A 1 82 ? 11.642 -10.281 -9.082 1.00 96.31 82 GLY A O 1
ATOM 644 N N . PHE A 1 83 ? 10.071 -8.670 -8.915 1.00 93.75 83 PHE A N 1
ATOM 645 C CA . PHE A 1 83 ? 10.716 -7.739 -9.837 1.00 93.75 83 PHE A CA 1
ATOM 646 C C . PHE A 1 83 ? 12.107 -7.343 -9.331 1.00 93.75 83 PHE A C 1
ATOM 648 O O . PHE A 1 83 ? 13.098 -7.560 -10.021 1.00 93.75 83 PHE A O 1
ATOM 655 N N . ALA A 1 84 ? 12.219 -6.858 -8.093 1.00 92.88 84 ALA A N 1
ATOM 656 C CA . ALA A 1 84 ? 13.496 -6.423 -7.529 1.00 92.88 84 ALA A CA 1
ATOM 657 C C . ALA A 1 84 ? 14.547 -7.547 -7.469 1.00 92.88 84 ALA A C 1
ATOM 659 O O . ALA A 1 84 ? 15.736 -7.282 -7.629 1.00 92.88 84 ALA A O 1
ATOM 660 N N . SER A 1 85 ? 14.119 -8.798 -7.269 1.00 93.94 85 SER A N 1
ATOM 661 C CA . SER A 1 85 ? 15.018 -9.960 -7.209 1.00 93.94 85 SER A CA 1
ATOM 662 C C . SER A 1 85 ? 15.518 -10.428 -8.580 1.00 93.94 85 SER A C 1
ATOM 664 O O . SER A 1 85 ? 16.490 -11.176 -8.643 1.00 93.94 85 SER A O 1
ATOM 666 N N . SER A 1 86 ? 14.848 -10.034 -9.665 1.00 93.69 86 SER A N 1
ATOM 667 C CA . SER A 1 86 ? 15.159 -10.460 -11.038 1.00 93.69 86 SER A CA 1
ATOM 668 C C . SER A 1 86 ? 15.630 -9.317 -11.941 1.00 93.69 86 SER A C 1
ATOM 670 O O . SER A 1 86 ? 16.151 -9.562 -13.027 1.00 93.69 86 SER A O 1
ATOM 672 N N . PHE A 1 87 ? 15.468 -8.067 -11.507 1.00 93.38 87 PHE A N 1
ATOM 673 C CA . PHE A 1 87 ? 15.870 -6.889 -12.257 1.00 93.38 87 PHE A CA 1
ATOM 674 C C . PHE A 1 87 ? 17.396 -6.728 -12.254 1.00 93.38 87 PHE A C 1
ATOM 676 O O . PHE A 1 87 ? 18.009 -6.570 -11.203 1.00 93.38 87 PHE A O 1
ATOM 683 N N . GLU A 1 88 ? 18.013 -6.736 -13.437 1.00 94.62 88 GLU A N 1
ATOM 684 C CA . GLU A 1 88 ? 19.466 -6.550 -13.601 1.00 94.62 88 GLU A CA 1
ATOM 685 C C . GLU A 1 88 ? 19.853 -5.093 -13.912 1.00 94.62 88 GLU A C 1
ATOM 687 O O . GLU A 1 88 ? 21.013 -4.711 -13.784 1.00 94.62 88 GLU A O 1
ATOM 692 N N . GLY A 1 89 ? 18.886 -4.254 -14.298 1.00 93.69 89 GLY A N 1
ATOM 693 C CA . GLY A 1 89 ? 19.100 -2.886 -14.783 1.00 93.69 89 GLY A CA 1
ATOM 694 C C . GLY A 1 89 ? 19.323 -1.831 -13.696 1.00 93.69 89 GLY A C 1
ATOM 695 O O . GLY A 1 89 ? 18.939 -0.679 -13.890 1.00 93.69 89 GLY A O 1
ATOM 696 N N . TRP A 1 90 ? 19.881 -2.203 -12.544 1.00 94.88 90 TRP A N 1
ATOM 697 C CA . TRP A 1 90 ? 20.073 -1.285 -11.422 1.00 94.88 90 TRP A CA 1
ATOM 698 C C . TRP A 1 90 ? 21.040 -0.147 -11.777 1.00 94.88 90 TRP A C 1
ATOM 700 O O . TRP A 1 90 ? 22.224 -0.363 -12.023 1.00 94.88 90 TRP A O 1
ATOM 710 N N . ASP A 1 91 ? 20.525 1.080 -11.743 1.00 96.00 91 ASP A N 1
ATOM 711 C CA . ASP A 1 91 ? 21.282 2.327 -11.819 1.00 96.00 91 ASP A CA 1
ATOM 712 C C . ASP A 1 91 ? 20.898 3.244 -10.641 1.00 96.00 91 ASP A C 1
ATOM 714 O O . ASP A 1 91 ? 20.015 2.924 -9.840 1.00 96.00 91 ASP A O 1
ATOM 718 N N . GLU A 1 92 ? 21.559 4.396 -10.515 1.00 96.81 92 GLU A N 1
ATOM 719 C CA . GLU A 1 92 ? 21.295 5.363 -9.438 1.00 96.81 92 GLU A CA 1
ATOM 720 C C . GLU A 1 92 ? 19.816 5.773 -9.354 1.00 96.81 92 GLU A C 1
ATOM 722 O O . GLU A 1 92 ? 19.261 5.909 -8.262 1.00 96.81 92 GLU A O 1
ATOM 727 N N . ARG A 1 93 ? 19.145 5.912 -10.500 1.00 93.81 93 ARG A N 1
ATOM 728 C CA . ARG A 1 93 ? 17.735 6.298 -10.570 1.00 93.81 93 ARG A CA 1
ATOM 729 C C . ARG A 1 93 ? 16.829 5.176 -10.061 1.00 93.81 93 ARG A C 1
ATOM 731 O O . ARG A 1 93 ? 15.929 5.460 -9.271 1.00 93.81 93 ARG A O 1
ATOM 738 N N . PHE A 1 94 ? 17.049 3.924 -10.465 1.00 93.12 94 PHE A N 1
ATOM 739 C CA . PHE A 1 94 ? 16.256 2.790 -9.966 1.00 93.12 94 PHE A CA 1
ATOM 740 C C . PHE A 1 94 ? 16.501 2.527 -8.478 1.00 93.12 94 PHE A C 1
ATOM 742 O O . PHE A 1 94 ? 15.553 2.265 -7.737 1.00 93.12 94 PHE A O 1
ATOM 749 N N . ILE A 1 95 ? 17.746 2.677 -8.018 1.00 95.50 95 ILE A N 1
ATOM 750 C CA . ILE A 1 95 ? 18.086 2.606 -6.592 1.00 95.50 95 ILE A CA 1
ATOM 751 C C . ILE A 1 95 ? 17.345 3.704 -5.817 1.00 95.50 95 ILE A C 1
ATOM 753 O O . ILE A 1 95 ? 16.698 3.416 -4.809 1.00 95.50 95 ILE A O 1
ATOM 757 N N . GLY A 1 96 ? 17.376 4.947 -6.307 1.00 96.19 96 GLY A N 1
ATOM 758 C CA . GLY A 1 96 ? 16.645 6.064 -5.706 1.00 96.19 96 GLY A CA 1
ATOM 759 C C . GLY A 1 96 ? 15.138 5.806 -5.622 1.00 96.19 96 GLY A C 1
ATOM 760 O O . GLY A 1 96 ? 14.534 6.026 -4.572 1.00 96.19 96 GLY A O 1
ATOM 761 N N . GLY A 1 97 ? 14.541 5.264 -6.688 1.00 93.69 97 GLY A N 1
ATOM 762 C CA . GLY A 1 97 ? 13.135 4.850 -6.703 1.00 93.69 97 GLY A CA 1
ATOM 763 C C . GLY A 1 97 ? 12.816 3.773 -5.661 1.00 93.69 97 GLY A C 1
ATOM 764 O O . GLY A 1 97 ? 11.841 3.906 -4.920 1.00 93.69 97 GLY A O 1
ATOM 765 N N . ALA A 1 98 ? 13.669 2.752 -5.533 1.00 94.69 98 ALA A N 1
ATOM 766 C CA . ALA A 1 98 ? 13.501 1.693 -4.538 1.00 94.69 98 ALA A CA 1
ATOM 767 C C . ALA A 1 98 ? 13.577 2.223 -3.094 1.00 94.69 98 ALA A C 1
ATOM 769 O O . ALA A 1 98 ? 12.752 1.853 -2.255 1.00 94.69 98 ALA A O 1
ATOM 770 N N . PHE A 1 99 ? 14.510 3.136 -2.802 1.00 97.06 99 PHE A N 1
ATOM 771 C CA . PHE A 1 99 ? 14.567 3.806 -1.498 1.00 97.06 99 PHE A CA 1
ATOM 772 C C . PHE A 1 99 ? 13.352 4.703 -1.248 1.00 97.06 99 PHE A C 1
ATOM 774 O O . PHE A 1 99 ? 12.839 4.717 -0.129 1.00 97.06 99 PHE A O 1
ATOM 781 N N . GLY A 1 100 ? 12.865 5.409 -2.272 1.00 97.31 100 GLY A N 1
ATOM 782 C CA . GLY A 1 100 ? 11.639 6.203 -2.187 1.00 97.31 100 GLY A CA 1
ATOM 783 C C . GLY A 1 100 ? 10.429 5.348 -1.807 1.00 97.31 100 GLY A C 1
ATOM 784 O O . GLY A 1 100 ? 9.720 5.672 -0.854 1.00 97.31 100 GLY A O 1
ATOM 785 N N . MET A 1 101 ? 10.252 4.208 -2.477 1.00 97.12 101 MET A N 1
ATOM 786 C CA . MET A 1 101 ? 9.204 3.232 -2.162 1.00 97.12 101 MET A CA 1
ATOM 787 C C . MET A 1 101 ? 9.335 2.677 -0.738 1.00 97.12 101 MET A C 1
ATOM 789 O O . MET A 1 101 ? 8.340 2.593 -0.012 1.00 97.12 101 MET A O 1
ATOM 793 N N . LEU A 1 102 ? 10.553 2.330 -0.310 1.00 96.75 102 LEU A N 1
ATOM 794 C CA . LEU A 1 102 ? 10.808 1.845 1.047 1.00 96.75 102 LEU A CA 1
ATOM 795 C C . LEU A 1 102 ? 10.449 2.904 2.101 1.00 96.75 102 LEU A C 1
ATOM 797 O O . LEU A 1 102 ? 9.756 2.593 3.071 1.00 96.75 102 LEU A O 1
ATOM 801 N N . ALA A 1 103 ? 10.896 4.146 1.903 1.00 98.31 103 ALA A N 1
ATOM 802 C CA . ALA A 1 103 ? 10.619 5.261 2.804 1.00 98.31 103 ALA A CA 1
ATOM 803 C C . ALA A 1 103 ? 9.116 5.565 2.886 1.00 98.31 103 ALA A C 1
ATOM 805 O O . ALA A 1 103 ? 8.587 5.731 3.984 1.00 98.31 103 ALA A O 1
ATOM 806 N N . HIS A 1 104 ? 8.421 5.555 1.746 1.00 98.25 104 HIS A N 1
ATOM 807 C CA . HIS A 1 104 ? 6.971 5.728 1.669 1.00 98.25 104 HIS A CA 1
ATOM 808 C C . HIS A 1 104 ? 6.234 4.664 2.496 1.00 98.25 104 HIS A C 1
ATOM 810 O O . HIS A 1 104 ? 5.463 4.984 3.401 1.00 98.25 104 HIS A O 1
ATOM 816 N N . CYS A 1 105 ? 6.535 3.381 2.269 1.00 98.06 105 CYS A N 1
ATOM 817 C CA . CYS A 1 105 ? 5.906 2.289 3.016 1.00 98.06 105 CYS A CA 1
ATOM 818 C C . CYS A 1 105 ? 6.221 2.348 4.521 1.00 98.06 105 CYS A C 1
ATOM 820 O O . CYS A 1 105 ? 5.359 2.042 5.349 1.00 98.06 105 CYS A O 1
ATOM 822 N N . ALA A 1 106 ? 7.446 2.738 4.889 1.00 98.25 106 ALA A N 1
ATOM 823 C CA . ALA A 1 106 ? 7.851 2.889 6.284 1.00 98.25 106 ALA A CA 1
ATOM 824 C C . ALA A 1 106 ? 7.106 4.034 6.986 1.00 98.25 106 ALA A C 1
ATOM 826 O O . ALA A 1 106 ? 6.693 3.868 8.135 1.00 98.25 106 ALA A O 1
ATOM 827 N N . TYR A 1 107 ? 6.892 5.156 6.293 1.00 98.06 107 TYR A N 1
ATOM 828 C CA . TYR A 1 107 ? 6.106 6.282 6.796 1.00 98.06 107 TYR A CA 1
ATOM 829 C C . TYR A 1 107 ? 4.671 5.855 7.132 1.00 98.06 107 TYR A C 1
ATOM 831 O O . TYR A 1 107 ? 4.246 5.996 8.279 1.00 98.06 107 TYR A O 1
ATOM 839 N N . HIS A 1 108 ? 3.963 5.223 6.191 1.00 97.50 108 HIS A N 1
ATOM 840 C CA . HIS A 1 108 ? 2.588 4.774 6.438 1.00 97.50 108 HIS A CA 1
ATOM 841 C C . HIS A 1 108 ? 2.496 3.676 7.504 1.00 97.50 108 HIS A C 1
ATOM 843 O O . HIS A 1 108 ? 1.553 3.658 8.292 1.00 97.50 108 HIS A O 1
ATOM 849 N N . LEU A 1 109 ? 3.491 2.786 7.608 1.00 97.88 109 LEU A N 1
ATOM 850 C CA . LEU A 1 109 ? 3.563 1.848 8.734 1.00 97.88 109 LEU A CA 1
ATOM 851 C C . LEU A 1 109 ? 3.678 2.580 10.084 1.00 97.88 109 LEU A C 1
ATOM 853 O O . LEU A 1 109 ? 3.110 2.123 11.079 1.00 97.88 109 LEU A O 1
ATOM 857 N N . GLY A 1 110 ? 4.410 3.696 10.126 1.00 96.44 110 GLY A N 1
ATOM 858 C CA . GLY A 1 110 ? 4.482 4.584 11.286 1.00 96.44 110 GLY A CA 1
ATOM 859 C C . GLY A 1 110 ? 3.118 5.171 11.645 1.00 96.44 110 GLY A C 1
ATOM 860 O O . GLY A 1 110 ? 2.680 5.017 12.785 1.00 96.44 110 GLY A O 1
ATOM 861 N N . GLU A 1 111 ? 2.416 5.743 10.665 1.00 95.38 111 GLU A N 1
ATOM 862 C CA . GLU A 1 111 ? 1.067 6.304 10.838 1.00 95.38 111 GLU A CA 1
ATOM 863 C C . GLU A 1 111 ? 0.056 5.252 11.318 1.00 95.38 111 GLU A C 1
ATOM 865 O O . GLU A 1 111 ? -0.702 5.499 12.254 1.00 95.38 111 GLU A O 1
ATOM 870 N N . ILE A 1 112 ? 0.092 4.036 10.759 1.00 96.19 112 ILE A N 1
ATOM 871 C CA . ILE A 1 112 ? -0.758 2.919 11.205 1.00 96.19 112 ILE A CA 1
ATOM 872 C C . ILE A 1 112 ? -0.496 2.599 12.681 1.00 96.19 112 ILE A C 1
ATOM 874 O O . ILE A 1 112 ? -1.431 2.455 13.468 1.00 96.19 112 ILE A O 1
ATOM 878 N N . ARG A 1 113 ? 0.775 2.503 13.088 1.00 95.81 113 ARG A N 1
ATOM 879 C CA . ARG A 1 113 ? 1.138 2.211 14.485 1.00 95.81 113 ARG A CA 1
ATOM 880 C C . ARG A 1 113 ? 0.748 3.346 15.430 1.00 95.81 113 ARG A C 1
ATOM 882 O O . ARG A 1 113 ? 0.256 3.066 16.521 1.00 95.81 113 ARG A O 1
ATOM 889 N N . ALA A 1 114 ? 0.917 4.599 15.013 1.00 93.62 114 ALA A N 1
ATOM 890 C CA . ALA A 1 114 ? 0.469 5.760 15.777 1.00 93.62 114 ALA A CA 1
ATOM 891 C C . ALA A 1 114 ? -1.061 5.765 15.941 1.00 93.62 114 ALA A C 1
ATOM 893 O O . ALA A 1 114 ? -1.561 5.937 17.055 1.00 93.62 114 ALA A O 1
ATOM 894 N N . GLY A 1 115 ? -1.803 5.477 14.868 1.00 93.38 115 GLY A N 1
ATOM 895 C CA . GLY A 1 115 ? -3.259 5.358 14.902 1.00 93.38 115 GLY A CA 1
ATOM 896 C C . GLY A 1 115 ? -3.748 4.243 15.824 1.00 93.38 115 GLY A C 1
ATOM 897 O O . GLY A 1 115 ? -4.682 4.446 16.601 1.00 93.38 115 GLY A O 1
ATOM 898 N N . LEU A 1 116 ? -3.067 3.095 15.834 1.00 92.81 116 LEU A N 1
ATOM 899 C CA . LEU A 1 116 ? -3.369 2.008 16.769 1.00 92.81 116 LEU A CA 1
ATOM 900 C C . LEU A 1 116 ? -3.193 2.418 18.2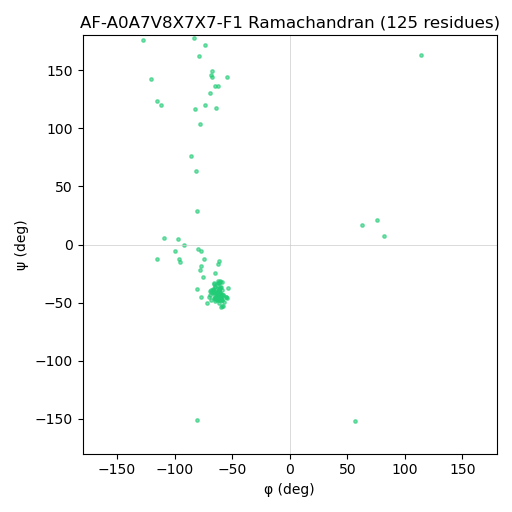34 1.00 92.81 116 LEU A C 1
ATOM 902 O O . LEU A 1 116 ? -4.014 2.019 19.060 1.00 92.81 116 LEU A O 1
ATOM 906 N N . CYS A 1 117 ? -2.179 3.221 18.570 1.00 91.19 117 CYS A N 1
ATOM 907 C CA . CYS A 1 117 ? -2.013 3.738 19.932 1.00 91.19 117 CYS A CA 1
ATOM 908 C C . CYS A 1 117 ? -3.219 4.580 20.375 1.00 91.19 117 C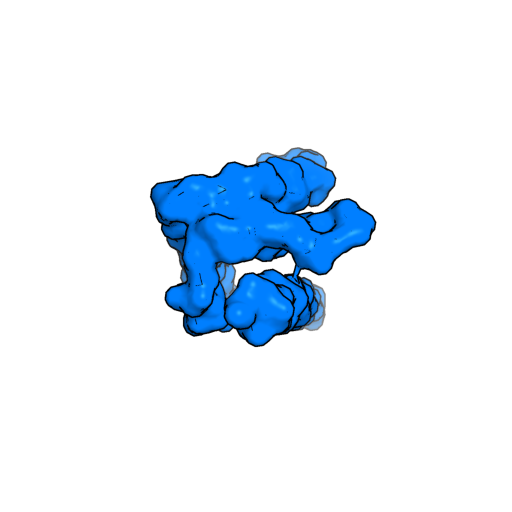YS A C 1
ATOM 910 O O . CYS A 1 117 ? -3.624 4.496 21.533 1.00 91.19 117 CYS A O 1
ATOM 912 N N . VAL A 1 118 ? -3.824 5.345 19.462 1.00 90.06 118 VAL A N 1
ATOM 913 C CA . VAL A 1 118 ? -5.041 6.126 19.739 1.00 90.06 118 VAL A CA 1
ATOM 914 C C . VAL A 1 118 ? -6.256 5.208 19.883 1.00 90.06 118 VAL A C 1
ATOM 916 O O . VAL A 1 118 ? -6.976 5.277 20.879 1.00 90.06 118 VAL A O 1
ATOM 919 N N . ILE A 1 119 ? -6.469 4.311 18.917 1.00 89.44 119 ILE A N 1
ATOM 920 C CA . ILE A 1 119 ? -7.653 3.441 18.858 1.00 89.44 119 ILE A CA 1
ATOM 921 C C . ILE A 1 119 ? -7.682 2.450 20.029 1.00 89.44 119 ILE A C 1
ATOM 923 O O . ILE A 1 119 ? -8.716 2.296 20.681 1.00 89.44 119 ILE A O 1
ATOM 927 N N . LYS A 1 120 ? -6.553 1.791 20.319 1.00 86.19 120 LYS A N 1
ATOM 928 C CA . LYS A 1 120 ? -6.449 0.805 21.405 1.00 86.19 120 LYS A CA 1
ATOM 929 C C . LYS A 1 120 ? -6.270 1.478 22.765 1.00 86.19 120 LYS A C 1
ATOM 931 O O . LYS A 1 120 ? -6.917 1.070 23.722 1.00 86.19 120 LYS A O 1
ATOM 936 N N . GLY A 1 121 ? -5.501 2.567 22.841 1.00 74.56 121 GLY A N 1
ATOM 937 C CA . GLY A 1 121 ? -5.314 3.325 24.082 1.00 74.56 121 GLY A CA 1
ATOM 938 C C . GLY A 1 121 ? -6.587 4.002 24.605 1.00 74.56 121 GLY A C 1
ATOM 939 O O . GLY A 1 121 ? -6.703 4.226 25.809 1.00 74.56 121 GLY A O 1
ATOM 940 N N . ASN A 1 122 ? -7.564 4.297 23.740 1.00 59.12 122 ASN A N 1
ATOM 941 C CA . ASN A 1 122 ? -8.891 4.753 24.167 1.00 59.12 122 ASN A CA 1
ATOM 942 C C . ASN A 1 122 ? -9.762 3.622 24.733 1.00 59.12 122 ASN A C 1
ATOM 944 O O . ASN A 1 122 ? -10.616 3.887 25.576 1.00 59.12 122 ASN A O 1
ATOM 948 N N . ARG A 1 123 ? -9.551 2.370 24.307 1.00 58.94 123 ARG A N 1
ATOM 949 C CA . ARG A 1 123 ? -10.338 1.217 24.771 1.00 58.94 123 ARG A CA 1
ATOM 950 C C . ARG A 1 123 ? -10.058 0.911 26.248 1.00 58.94 123 ARG A C 1
ATOM 952 O O . ARG A 1 123 ? -10.997 0.693 27.003 1.00 58.94 123 ARG A O 1
ATOM 959 N N . ASP A 1 124 ? -8.799 1.022 26.670 1.00 55.50 124 ASP A N 1
ATOM 960 C CA . ASP A 1 124 ? -8.376 0.778 28.060 1.00 55.50 124 ASP A CA 1
ATOM 961 C C . ASP A 1 124 ? -8.765 1.907 29.033 1.00 55.50 124 ASP A C 1
ATOM 963 O O . ASP A 1 124 ? -8.677 1.742 30.246 1.00 55.50 124 ASP A O 1
ATOM 967 N N . LYS A 1 125 ? -9.191 3.070 28.520 1.00 54.31 125 LYS A N 1
ATOM 968 C CA . LYS A 1 125 ? -9.640 4.221 29.327 1.00 54.31 125 LYS A CA 1
ATOM 969 C C . LYS A 1 125 ? -11.164 4.336 29.435 1.00 54.31 125 LYS A C 1
ATOM 971 O O . LYS A 1 125 ? -11.647 5.234 30.119 1.00 54.31 125 LYS A O 1
ATOM 976 N N . GLY A 1 126 ? -11.901 3.488 28.716 1.00 52.91 126 GLY A N 1
ATOM 977 C CA . GLY A 1 126 ? -13.365 3.489 28.651 1.00 52.91 126 GLY A CA 1
ATOM 978 C C . GLY A 1 126 ? -14.044 2.308 29.355 1.00 52.91 126 GLY A C 1
ATOM 979 O O . GLY A 1 126 ? -15.261 2.184 29.232 1.00 52.91 126 GLY A O 1
ATOM 980 N N . ALA A 1 127 ? -13.281 1.456 30.048 1.00 45.78 127 ALA A N 1
ATOM 981 C CA . ALA A 1 127 ? -13.756 0.368 30.911 1.00 45.78 127 ALA A CA 1
ATOM 982 C C . ALA A 1 127 ? -13.501 0.712 32.385 1.00 45.78 127 ALA A C 1
ATOM 984 O O . ALA A 1 127 ? -14.336 0.313 33.226 1.00 45.78 127 ALA A O 1
#

Radius of gyration: 16.01 Å; Cα contacts (8 Å, |Δi|>4): 103; chains: 1; bounding box: 37×26×51 Å

Sequence (127 aa):
MFETLATISAEEASKPVGGGCANIAAQVNHIWFYLDLTNRLGRGEDVGKPDWDGSWQVGEVDDAEWRMLIDKLRDAYEEVKGFASSFEGWDERFIGGAFGMLAHCAYHLGEIRAGLCVIKGNRDKGA

Nearest PDB structures (foldseek):
  3cex-assembly1_A  TM=7.519E-01  e=1.029E-02  Enterococcus faecalis V583
  8fx9-assembly1_A-2  TM=6.629E-01  e=2.509E-01  Mycobacterium tuberculosis
  8vil-assembly2_B  TM=5.909E-01  e=4.312E-01  Crocosphaera subtropica ATCC 51142
  8h6u-assembly1_C  TM=3.651E-01  e=5.797E+00  Botrytis cinerea
  8h6q-assembly1_B  TM=3.436E-01  e=9.437E+00  Botrytis cinerea

Secondary structure (DSSP, 8-state):
-HHHHTT--HHHHHS--STTPPPHHHHHHHHHHHHHHHHHHHTT----S--TTGGG------HHHHHHHHHHHHHHHHHHHHHHHH-----HHHHHHHHHHHHHHHHHHHHHHHHHHHHHHHHTT--

Solvent-accessible surface area (backbone atoms only — not comparable to full-atom values): 7174 Å² total; per-residue (Å²): 107,68,74,62,54,74,76,57,52,29,72,60,26,33,41,65,62,49,98,88,45,69,20,45,46,12,53,53,40,36,52,29,50,53,41,44,52,50,47,41,52,72,73,66,50,90,71,79,82,75,63,68,72,62,37,50,73,49,67,74,45,50,67,64,55,41,50,51,51,53,49,51,34,48,53,33,49,52,50,50,51,52,48,65,74,67,59,80,83,78,44,74,67,56,51,52,50,53,51,50,53,50,52,52,53,51,51,51,53,48,52,45,53,54,36,45,53,51,62,52,56,51,54,76,73,73,117

Foldseek 3Di:
DVVLLVVAALVQQQDDLDDPDFGNLLLLLLLLLVLVVVLCVVVVHDPDDRPNVVSRPDHRDHRVRSVVSSVSSVVSVVSVVVCVVPDPPDDPVVVVVVVVSVVSNVVSVVVSVSSCCSSVVVVVVPD

pLDDT: mean 93.05, std 10.11, range [45.78, 98.75]